Protein AF-A0AAV6HA38-F1 (afdb_monomer)

Mean predicted aligned error: 6.04 Å

Structure (mmCIF, N/CA/C/O backbone):
data_AF-A0AAV6HA38-F1
#
_entry.id   AF-A0AAV6HA38-F1
#
loop_
_atom_site.group_PDB
_atom_site.id
_atom_site.type_symbol
_atom_site.label_atom_id
_atom_site.label_alt_id
_atom_site.label_comp_id
_atom_site.label_asym_id
_atom_site.label_entity_id
_atom_site.label_seq_id
_atom_site.pdbx_PDB_ins_code
_atom_site.Cartn_x
_atom_site.Cartn_y
_atom_site.Cartn_z
_atom_site.occupancy
_atom_site.B_iso_or_equiv
_atom_site.auth_seq_id
_atom_site.auth_comp_id
_atom_site.auth_asym_id
_atom_site.auth_atom_id
_atom_site.pdbx_PDB_model_num
ATOM 1 N N . MET A 1 1 ? -2.523 8.060 9.019 1.00 74.12 1 MET A N 1
ATOM 2 C CA . MET A 1 1 ? -1.435 7.057 8.966 1.00 74.12 1 MET A CA 1
ATOM 3 C C . MET A 1 1 ? -0.569 7.342 7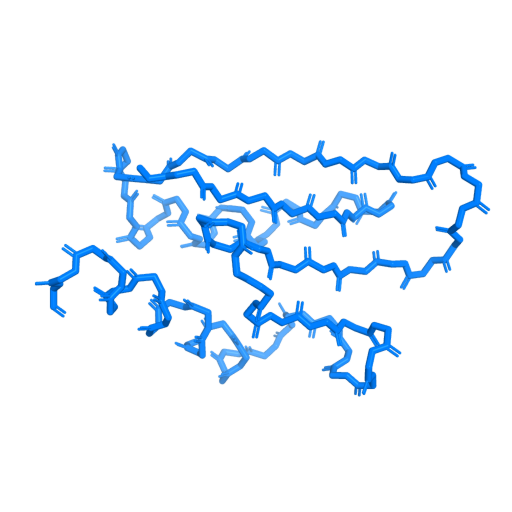.751 1.00 74.12 1 MET A C 1
ATOM 5 O O . MET A 1 1 ? -1.133 7.649 6.707 1.00 74.12 1 MET A O 1
ATOM 9 N N . LEU A 1 2 ? 0.764 7.319 7.886 1.00 74.56 2 LEU A N 1
ATOM 10 C CA . LEU A 1 2 ? 1.660 7.676 6.779 1.00 74.56 2 LEU A CA 1
ATOM 11 C C . LEU A 1 2 ? 1.906 6.468 5.876 1.00 74.56 2 LEU A C 1
ATOM 13 O O . LEU A 1 2 ? 2.341 5.407 6.330 1.00 74.56 2 LEU A O 1
ATOM 17 N N . PHE A 1 3 ? 1.629 6.662 4.596 1.00 81.25 3 PHE A N 1
ATOM 18 C CA . PHE A 1 3 ? 1.739 5.654 3.567 1.00 81.25 3 PHE A CA 1
ATOM 19 C C . PHE A 1 3 ? 2.662 6.189 2.470 1.00 81.25 3 PHE A C 1
ATOM 21 O O . PHE A 1 3 ? 2.365 7.191 1.817 1.00 81.25 3 PHE A O 1
ATOM 28 N N . THR A 1 4 ? 3.801 5.538 2.272 1.00 82.88 4 THR A N 1
ATOM 29 C CA . THR A 1 4 ? 4.824 5.993 1.330 1.00 82.88 4 THR A CA 1
ATOM 30 C C . THR A 1 4 ? 4.871 5.044 0.150 1.00 82.88 4 THR A C 1
ATOM 32 O O . THR A 1 4 ? 5.094 3.845 0.299 1.00 82.88 4 THR A O 1
ATOM 35 N N . VAL A 1 5 ? 4.649 5.587 -1.044 1.00 78.81 5 VAL A N 1
ATOM 36 C CA . VAL A 1 5 ? 4.813 4.857 -2.299 1.00 78.81 5 VAL A CA 1
ATOM 37 C C . VAL A 1 5 ? 6.071 5.365 -2.981 1.00 78.81 5 VAL A C 1
ATOM 39 O O . VAL A 1 5 ? 6.137 6.521 -3.394 1.00 78.81 5 VAL A O 1
ATOM 42 N N . VAL A 1 6 ? 7.064 4.496 -3.118 1.00 77.31 6 VAL A N 1
ATOM 43 C CA . VAL A 1 6 ? 8.270 4.774 -3.897 1.00 77.31 6 VAL A CA 1
ATOM 44 C C . VAL A 1 6 ? 8.026 4.266 -5.311 1.00 77.31 6 VAL A C 1
ATOM 46 O O . VAL A 1 6 ? 8.049 3.060 -5.547 1.00 77.31 6 VAL A O 1
ATOM 49 N N . ASP A 1 7 ? 7.737 5.171 -6.240 1.00 73.12 7 ASP A N 1
ATOM 50 C CA . ASP A 1 7 ? 7.340 4.851 -7.613 1.00 73.12 7 ASP A CA 1
ATOM 51 C C . ASP A 1 7 ? 7.949 5.855 -8.599 1.00 73.12 7 ASP A C 1
ATOM 53 O O . ASP A 1 7 ? 7.778 7.067 -8.467 1.00 73.12 7 ASP A O 1
ATOM 57 N N . GLU A 1 8 ? 8.661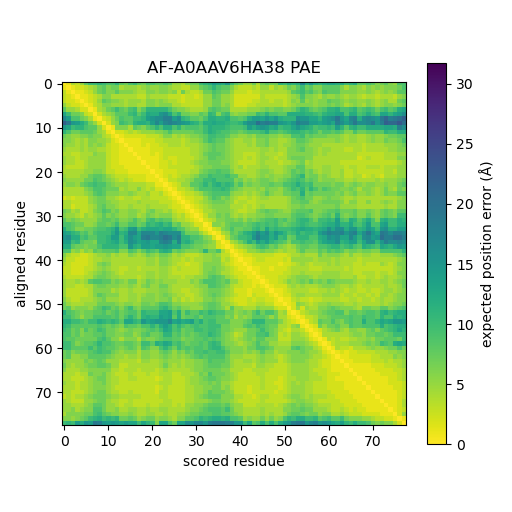 5.347 -9.606 1.00 65.06 8 GLU A N 1
ATOM 58 C CA . GLU A 1 8 ? 9.246 6.163 -10.683 1.00 65.06 8 GLU A CA 1
ATOM 59 C C . GLU A 1 8 ? 8.187 6.620 -11.705 1.00 65.06 8 GLU A C 1
ATOM 61 O O . GLU A 1 8 ? 8.373 7.616 -12.405 1.00 65.06 8 GLU A O 1
ATOM 66 N N . GLY A 1 9 ? 7.060 5.912 -11.804 1.00 54.53 9 GLY A N 1
ATOM 67 C CA . GLY A 1 9 ? 6.065 6.126 -12.844 1.00 54.53 9 GLY A CA 1
ATOM 68 C C . GLY A 1 9 ? 4.688 6.226 -12.240 1.00 54.53 9 GLY A C 1
ATOM 69 O O . GLY A 1 9 ? 3.996 5.216 -12.181 1.00 54.53 9 GLY A O 1
ATOM 70 N N . THR A 1 10 ? 4.327 7.453 -11.843 1.00 51.47 10 THR A N 1
ATOM 71 C CA . THR A 1 10 ? 3.076 7.844 -11.181 1.00 51.47 10 THR A CA 1
ATOM 72 C C . THR A 1 10 ? 1.987 6.812 -11.441 1.00 51.47 10 THR A C 1
ATOM 74 O O . THR A 1 10 ? 1.436 6.750 -12.539 1.00 51.47 10 THR A O 1
ATOM 77 N N . SER A 1 11 ? 1.715 5.970 -10.450 1.00 63.12 11 SER A N 1
ATOM 78 C CA . SER A 1 11 ? 0.631 4.992 -10.470 1.00 63.12 11 SER A CA 1
ATOM 79 C C . SER A 1 11 ? -0.602 5.610 -9.792 1.00 63.12 11 SER A C 1
ATOM 81 O O . SER A 1 11 ? -0.960 5.197 -8.686 1.00 63.12 11 SER A O 1
ATOM 83 N N . PRO A 1 12 ? -1.271 6.625 -10.392 1.00 67.88 12 PRO A N 1
ATOM 84 C CA . PRO A 1 12 ? -2.323 7.391 -9.725 1.00 67.88 12 PRO A CA 1
ATOM 85 C C . PRO A 1 12 ? -3.485 6.496 -9.311 1.00 67.88 12 PRO A C 1
ATOM 87 O O . PRO A 1 12 ? -4.089 6.721 -8.273 1.00 67.88 12 PRO A O 1
ATOM 90 N N . ARG A 1 13 ? -3.742 5.428 -10.076 1.00 75.88 13 ARG A N 1
ATOM 91 C CA . ARG A 1 13 ? -4.807 4.462 -9.794 1.00 75.88 13 ARG A CA 1
ATOM 92 C C . ARG A 1 13 ? -4.663 3.824 -8.417 1.00 75.88 13 ARG A C 1
ATOM 94 O O . ARG A 1 13 ? -5.662 3.652 -7.736 1.00 75.88 13 ARG A O 1
ATOM 101 N N . PHE A 1 14 ? -3.436 3.495 -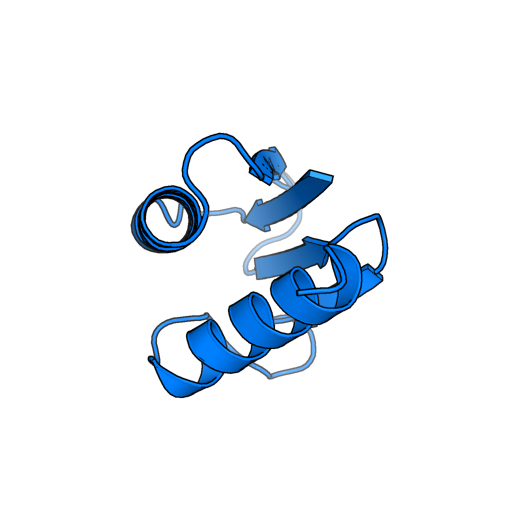8.013 1.00 78.50 14 PHE A N 1
ATOM 102 C CA . PHE A 1 14 ? -3.177 2.868 -6.722 1.00 78.50 14 PHE A CA 1
ATOM 103 C C . PHE A 1 14 ? -3.461 3.834 -5.573 1.00 78.50 14 PHE A C 1
ATOM 105 O O . PHE A 1 14 ? -4.174 3.482 -4.639 1.00 78.50 14 PHE A O 1
ATOM 112 N N . LYS A 1 15 ? -2.983 5.081 -5.692 1.00 78.44 15 LYS A N 1
ATOM 113 C CA . LYS A 1 15 ? -3.274 6.126 -4.707 1.00 78.44 15 LYS A CA 1
ATOM 114 C C . LYS A 1 15 ? -4.778 6.372 -4.582 1.00 78.44 15 LYS A C 1
ATOM 116 O O . LYS A 1 15 ? -5.294 6.363 -3.476 1.00 78.44 15 LYS A O 1
ATOM 121 N N . THR A 1 16 ? -5.482 6.512 -5.708 1.00 83.56 16 THR A N 1
ATOM 122 C CA . THR A 1 16 ? -6.933 6.744 -5.716 1.00 83.56 16 THR A CA 1
ATOM 123 C C . THR A 1 16 ? -7.714 5.597 -5.075 1.00 83.56 16 THR A C 1
ATOM 125 O O . THR A 1 16 ? -8.643 5.866 -4.333 1.00 83.56 16 THR A O 1
ATOM 128 N N . LEU A 1 17 ? -7.342 4.335 -5.319 1.00 84.19 17 LEU A N 1
ATOM 129 C CA . LEU A 1 17 ? -8.020 3.176 -4.718 1.00 84.19 17 LEU A CA 1
ATOM 130 C C . LEU A 1 17 ? -7.879 3.142 -3.190 1.00 84.19 17 LEU A C 1
ATOM 132 O O . LEU A 1 17 ? -8.850 2.874 -2.495 1.00 84.19 17 LEU A O 1
ATOM 136 N N . LEU A 1 18 ? -6.690 3.453 -2.671 1.00 82.44 18 LEU A N 1
ATOM 137 C CA . LEU A 1 18 ? -6.459 3.558 -1.227 1.00 82.44 18 LEU A CA 1
ATOM 138 C C . LEU A 1 18 ? -7.192 4.746 -0.603 1.00 82.44 18 LEU A C 1
ATOM 140 O O . LEU A 1 18 ? -7.707 4.627 0.502 1.00 82.44 18 LEU A O 1
ATOM 1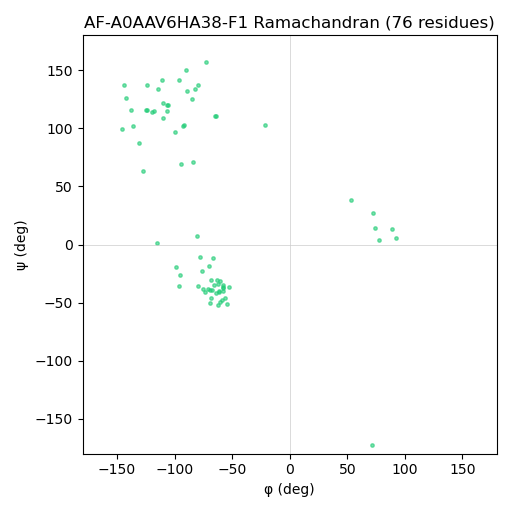44 N N . GLU A 1 19 ? -7.238 5.880 -1.297 1.00 84.31 19 GLU A N 1
ATOM 145 C CA . GLU A 1 19 ? -7.960 7.067 -0.832 1.00 84.31 19 GLU A CA 1
ATOM 146 C C . GLU A 1 19 ? -9.488 6.850 -0.837 1.00 84.31 19 GLU A C 1
ATOM 148 O O . GLU A 1 19 ? -10.178 7.402 0.014 1.00 84.31 19 GLU A O 1
ATOM 153 N N . ASP A 1 20 ? -10.007 6.014 -1.747 1.00 86.62 20 ASP A N 1
ATOM 154 C CA . ASP A 1 20 ? -11.422 5.613 -1.814 1.00 86.62 20 ASP A CA 1
ATOM 155 C C . ASP A 1 20 ? -11.806 4.629 -0.691 1.00 86.62 20 ASP A C 1
ATOM 157 O O . ASP A 1 20 ? -12.854 4.787 -0.068 1.00 86.62 20 ASP A O 1
ATOM 161 N N . GLU A 1 21 ? -10.932 3.664 -0.377 1.00 86.12 21 GLU A N 1
ATOM 162 C CA . GLU A 1 21 ? -11.110 2.728 0.749 1.00 86.12 21 GLU A CA 1
ATOM 163 C C . GLU A 1 21 ? -10.932 3.401 2.120 1.00 86.12 21 GLU A C 1
ATOM 165 O O . GLU A 1 21 ? -11.659 3.102 3.068 1.00 86.12 21 GLU A O 1
ATOM 170 N N . PHE A 1 22 ? -9.980 4.332 2.237 1.00 86.06 22 PHE A N 1
ATOM 171 C CA . PHE A 1 22 ? -9.606 4.983 3.498 1.00 86.06 22 PHE A CA 1
ATOM 172 C C . PHE A 1 22 ? -9.635 6.517 3.397 1.00 86.06 22 PHE A C 1
ATOM 174 O O . PHE A 1 22 ? -8.601 7.180 3.578 1.00 86.06 22 PHE A O 1
ATOM 181 N N . PRO A 1 23 ? -10.809 7.120 3.138 1.00 84.19 23 PRO A N 1
ATOM 182 C CA . PRO A 1 23 ? -10.926 8.552 2.903 1.00 84.19 23 PRO A CA 1
ATOM 183 C C . PRO A 1 23 ? -10.555 9.353 4.156 1.00 84.19 23 PRO A C 1
ATOM 185 O O . PRO A 1 23 ? -11.270 9.357 5.158 1.00 84.19 23 PRO A O 1
ATOM 188 N N . GLY A 1 24 ? -9.423 10.060 4.094 1.00 83.12 24 GLY A N 1
ATOM 189 C CA . GLY A 1 24 ? -8.918 10.906 5.182 1.00 83.12 24 GLY A CA 1
ATOM 190 C C . GLY A 1 24 ? -8.235 10.159 6.335 1.00 83.12 24 GLY A C 1
ATOM 191 O O . GLY A 1 24 ? -7.831 10.793 7.309 1.00 83.12 24 GLY A O 1
ATOM 192 N N . GLU A 1 25 ? -8.074 8.836 6.240 1.00 83.00 25 GLU A N 1
ATOM 193 C CA . GLU A 1 25 ? -7.356 8.029 7.240 1.00 83.00 25 GLU A CA 1
ATOM 194 C C . GLU A 1 25 ? -5.881 7.792 6.859 1.00 83.00 25 GLU A C 1
ATOM 196 O O . GLU A 1 25 ? -5.013 7.629 7.732 1.00 83.00 25 GLU A O 1
ATOM 201 N N . LEU A 1 26 ? -5.578 7.831 5.559 1.00 81.81 26 LEU A N 1
ATOM 202 C CA . LEU A 1 26 ? -4.244 7.641 4.993 1.00 81.81 26 LEU A CA 1
ATOM 203 C C . LEU A 1 26 ? -3.681 8.928 4.395 1.00 81.81 26 LEU A C 1
ATOM 205 O O . LEU A 1 26 ? -4.391 9.680 3.736 1.00 81.81 26 LEU A O 1
ATOM 209 N N . ASP A 1 27 ? -2.380 9.135 4.581 1.00 82.75 27 ASP A N 1
ATOM 210 C CA . ASP A 1 27 ? -1.611 10.180 3.906 1.00 82.75 27 ASP A CA 1
ATOM 211 C C . ASP A 1 27 ? -0.663 9.517 2.902 1.00 82.75 27 ASP A C 1
ATOM 213 O O . ASP A 1 27 ? 0.265 8.807 3.298 1.00 82.75 27 ASP A O 1
ATOM 217 N N . ILE A 1 28 ? -0.949 9.673 1.604 1.00 82.00 28 ILE A N 1
ATOM 218 C CA . ILE A 1 28 ? -0.274 8.932 0.530 1.00 82.00 28 ILE A CA 1
ATOM 219 C C . ILE A 1 28 ? 0.810 9.793 -0.126 1.00 82.00 28 ILE A C 1
ATOM 221 O O . ILE A 1 28 ? 0.575 10.540 -1.084 1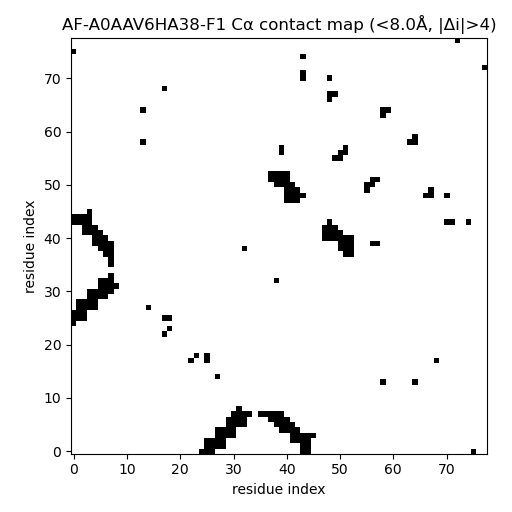.00 82.00 28 ILE A O 1
ATOM 225 N N . THR A 1 29 ? 2.049 9.611 0.311 1.00 80.88 29 THR A N 1
ATOM 226 C CA . THR A 1 29 ? 3.214 10.304 -0.251 1.00 80.88 29 THR A CA 1
ATOM 227 C C . THR A 1 29 ? 3.837 9.505 -1.398 1.00 80.88 29 THR A C 1
ATOM 229 O O . THR A 1 29 ? 3.665 8.293 -1.512 1.00 80.88 29 THR A O 1
ATOM 232 N N . GLY A 1 30 ? 4.444 10.203 -2.362 1.00 76.88 30 GLY A N 1
ATOM 233 C CA . GLY A 1 30 ? 5.085 9.593 -3.529 1.00 76.88 30 GLY A CA 1
ATOM 234 C C . GLY A 1 30 ? 6.533 10.042 -3.639 1.00 76.88 30 GLY A C 1
ATOM 235 O O . GLY A 1 30 ? 6.754 11.228 -3.870 1.00 76.88 30 GLY A O 1
ATOM 236 N N . GLU A 1 31 ? 7.488 9.125 -3.509 1.00 77.69 31 GLU A N 1
ATOM 237 C CA . GLU A 1 31 ? 8.904 9.403 -3.768 1.00 77.69 31 GLU A CA 1
ATOM 238 C C . GLU A 1 31 ? 9.337 8.767 -5.089 1.00 77.69 31 GLU A C 1
ATOM 240 O O . GLU A 1 31 ? 9.264 7.555 -5.275 1.00 77.69 31 GLU A O 1
ATOM 245 N N . GLY A 1 32 ? 9.801 9.598 -6.021 1.00 72.69 32 GLY A N 1
ATOM 246 C CA . GLY A 1 32 ? 10.454 9.123 -7.236 1.00 72.69 32 GLY A CA 1
ATOM 247 C C . GLY A 1 32 ? 11.951 8.969 -6.995 1.00 72.69 32 GLY A C 1
ATOM 248 O O . GLY A 1 32 ? 12.588 9.891 -6.487 1.00 72.69 32 GLY A O 1
ATOM 249 N N . THR A 1 33 ? 12.534 7.838 -7.386 1.00 65.94 33 THR A N 1
ATOM 250 C CA . THR A 1 33 ? 13.986 7.626 -7.349 1.00 65.94 33 THR A CA 1
ATOM 251 C C . THR A 1 33 ? 14.603 8.017 -8.699 1.00 65.94 33 THR A C 1
ATOM 253 O O . THR A 1 33 ? 14.550 7.244 -9.650 1.00 65.94 33 THR A O 1
ATOM 256 N N . PRO A 1 34 ? 15.238 9.202 -8.829 1.00 65.31 34 PRO A N 1
ATOM 257 C CA . PRO A 1 34 ? 15.697 9.719 -10.127 1.00 65.31 34 PRO A CA 1
ATOM 258 C C . PRO A 1 34 ? 16.824 8.900 -10.779 1.00 65.31 34 PRO A C 1
ATOM 260 O O . PRO A 1 34 ? 17.167 9.127 -11.935 1.00 65.31 34 PRO A O 1
ATOM 263 N N . THR A 1 35 ? 17.443 7.978 -10.040 1.00 65.12 35 THR A N 1
ATOM 264 C CA . THR A 1 35 ? 18.605 7.185 -10.472 1.00 65.12 35 THR A CA 1
ATOM 265 C C . THR A 1 35 ? 18.319 5.688 -10.571 1.00 65.12 35 THR A C 1
ATOM 267 O O . THR A 1 35 ? 19.232 4.913 -10.858 1.00 65.12 35 THR A O 1
ATOM 270 N N . SER A 1 36 ? 17.088 5.248 -10.304 1.00 59.59 36 SER A N 1
ATOM 271 C CA . SER A 1 36 ? 16.766 3.833 -10.140 1.00 59.59 36 SER A CA 1
ATOM 272 C C . SER A 1 36 ? 15.479 3.482 -10.875 1.00 59.59 36 SER A C 1
ATOM 274 O O . SER A 1 36 ? 14.381 3.728 -10.391 1.00 59.59 36 SER A O 1
ATOM 276 N N . THR A 1 37 ? 15.640 2.852 -12.039 1.00 64.19 37 THR A N 1
ATOM 277 C CA . THR A 1 37 ? 14.523 2.492 -12.911 1.00 64.19 37 THR A CA 1
ATOM 278 C C . THR A 1 37 ? 13.810 1.228 -12.454 1.00 64.19 37 THR A C 1
ATOM 280 O O . THR A 1 37 ? 14.427 0.236 -12.059 1.00 64.19 37 THR A O 1
ATOM 283 N N . GLY A 1 38 ? 12.475 1.264 -12.501 1.00 66.88 38 GLY A N 1
ATOM 284 C CA . GLY A 1 38 ? 11.620 0.098 -12.257 1.00 66.88 38 GLY A CA 1
ATOM 285 C C . GLY A 1 38 ? 11.194 -0.157 -10.807 1.00 66.88 38 GLY A C 1
ATOM 286 O O . GLY A 1 38 ? 10.652 -1.235 -10.545 1.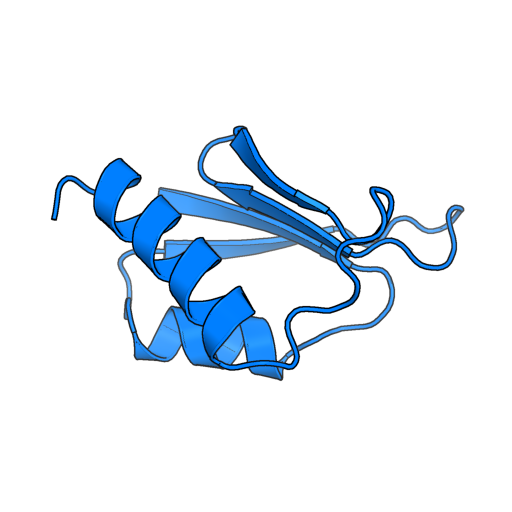00 66.88 38 GLY A O 1
ATOM 287 N N . TYR A 1 39 ? 11.369 0.801 -9.896 1.00 75.88 39 TYR A N 1
ATOM 288 C CA . TYR A 1 39 ? 10.990 0.663 -8.488 1.00 75.88 39 TYR A CA 1
ATOM 289 C C . TYR A 1 39 ? 9.502 0.938 -8.283 1.00 75.88 39 TYR A C 1
ATOM 291 O O . TYR A 1 39 ? 8.955 1.890 -8.829 1.00 75.88 39 TYR A O 1
ATOM 299 N N . PHE A 1 40 ? 8.866 0.053 -7.521 1.00 82.00 40 PHE A N 1
ATOM 300 C CA . PHE A 1 40 ? 7.529 0.247 -6.979 1.00 82.00 40 PHE A CA 1
ATOM 301 C C . PHE A 1 40 ? 7.505 -0.430 -5.614 1.00 82.00 40 PHE A C 1
ATOM 303 O O . PHE A 1 40 ? 7.438 -1.660 -5.523 1.00 82.00 40 PHE A O 1
ATOM 310 N N . GLU A 1 41 ? 7.659 0.363 -4.565 1.00 84.25 41 GLU A N 1
ATOM 311 C CA . GLU A 1 41 ? 7.679 -0.111 -3.187 1.00 84.25 41 GLU A CA 1
ATOM 312 C C . GLU A 1 41 ? 6.611 0.615 -2.389 1.00 84.25 41 GLU A C 1
ATOM 314 O O . GLU A 1 41 ? 6.378 1.811 -2.552 1.00 84.25 41 GLU A O 1
ATOM 319 N N . VAL A 1 42 ? 5.917 -0.154 -1.567 1.00 83.69 42 VAL A N 1
ATOM 320 C CA . VAL A 1 42 ? 4.799 0.304 -0.766 1.00 83.69 42 VAL A CA 1
ATOM 321 C C . VAL A 1 42 ? 5.182 0.114 0.684 1.00 83.69 42 VAL A C 1
ATOM 323 O O . VAL A 1 42 ? 5.348 -1.020 1.143 1.00 83.69 42 VAL A O 1
ATOM 326 N N . GLU A 1 43 ? 5.298 1.223 1.397 1.00 85.75 43 GLU A N 1
ATOM 327 C CA . GLU A 1 43 ? 5.583 1.253 2.820 1.00 85.75 43 GLU A CA 1
ATOM 328 C C . GLU A 1 43 ? 4.408 1.829 3.603 1.00 85.75 43 GLU A C 1
ATOM 330 O O . GLU A 1 43 ? 3.856 2.876 3.270 1.00 85.75 43 GLU A O 1
ATOM 335 N N . VAL A 1 44 ? 4.053 1.143 4.684 1.00 85.81 44 VAL A N 1
ATOM 336 C CA . VAL A 1 44 ? 2.998 1.545 5.616 1.00 85.81 44 VAL A CA 1
ATOM 337 C C . VAL A 1 44 ? 3.645 1.723 6.970 1.00 85.81 44 VAL A C 1
ATOM 339 O O . VAL A 1 44 ? 4.166 0.759 7.525 1.00 85.81 44 VAL A O 1
ATOM 342 N N . GLU A 1 45 ? 3.681 2.955 7.474 1.00 84.12 45 GLU A N 1
ATOM 343 C CA . GLU A 1 45 ? 4.360 3.292 8.737 1.00 84.12 45 GLU A CA 1
ATOM 344 C C . GLU A 1 45 ? 5.832 2.827 8.791 1.00 84.12 45 GLU A C 1
ATOM 346 O O . GLU A 1 45 ? 6.317 2.348 9.815 1.00 84.12 45 GLU A O 1
ATOM 351 N N . GLY A 1 46 ? 6.551 2.925 7.665 1.00 80.81 46 GLY A N 1
ATOM 352 C CA . GLY A 1 46 ? 7.944 2.463 7.547 1.00 80.81 46 GLY A CA 1
ATOM 353 C C . GLY A 1 46 ? 8.099 0.939 7.485 1.00 80.81 46 GLY A C 1
ATOM 354 O O . GLY A 1 46 ? 9.190 0.403 7.687 1.00 80.81 46 GLY A O 1
ATOM 355 N N . LYS A 1 47 ? 7.001 0.213 7.249 1.00 85.38 47 LYS A N 1
ATOM 356 C CA . LYS A 1 47 ? 7.005 -1.227 7.009 1.00 85.38 47 LYS A CA 1
ATOM 357 C C . LYS A 1 47 ? 6.750 -1.505 5.539 1.00 85.38 47 LYS A C 1
ATOM 359 O O . LYS A 1 47 ? 5.680 -1.196 5.027 1.00 85.38 47 LYS A O 1
ATOM 364 N N . LEU A 1 48 ? 7.701 -2.164 4.887 1.00 86.19 48 LEU A N 1
ATOM 365 C CA . LEU A 1 48 ? 7.558 -2.628 3.510 1.00 86.19 48 LEU A CA 1
ATOM 366 C C . LEU A 1 48 ? 6.436 -3.674 3.417 1.00 86.19 48 LEU A C 1
ATOM 368 O O . LEU A 1 48 ? 6.559 -4.787 3.934 1.00 86.19 48 LEU A O 1
ATOM 372 N N . VAL A 1 49 ? 5.331 -3.300 2.778 1.00 85.88 49 VAL A N 1
ATOM 373 C CA . VAL A 1 49 ? 4.149 -4.152 2.580 1.00 85.88 49 VAL A CA 1
ATOM 374 C C . VAL A 1 49 ? 4.177 -4.831 1.217 1.00 85.88 49 VAL A C 1
ATOM 376 O O . VAL A 1 49 ? 3.768 -5.989 1.103 1.00 85.88 49 VAL A O 1
ATOM 379 N N . HIS A 1 50 ? 4.686 -4.135 0.199 1.00 85.12 50 HIS A N 1
ATOM 380 C CA . HIS A 1 50 ? 4.820 -4.668 -1.154 1.00 85.12 50 HIS A CA 1
ATOM 381 C C . HIS A 1 50 ? 6.092 -4.137 -1.807 1.00 85.12 50 HIS A C 1
ATOM 383 O O . HIS A 1 50 ? 6.391 -2.949 -1.700 1.00 85.12 50 HIS A O 1
ATOM 389 N N . SER A 1 51 ? 6.831 -4.997 -2.509 1.00 84.81 51 SER A N 1
ATOM 390 C CA . SER A 1 51 ? 8.003 -4.570 -3.279 1.00 84.81 51 SER A CA 1
ATOM 391 C C . SER A 1 51 ? 8.064 -5.257 -4.631 1.00 84.81 51 SER A C 1
ATOM 393 O O . SER A 1 51 ? 8.295 -6.463 -4.762 1.00 84.81 51 SER A O 1
ATOM 395 N N . LYS A 1 52 ? 7.948 -4.449 -5.682 1.00 80.62 52 LYS A N 1
ATOM 396 C CA . LYS A 1 52 ? 8.163 -4.891 -7.058 1.00 80.62 52 LYS A CA 1
ATOM 397 C C . LYS A 1 52 ? 9.590 -5.373 -7.283 1.00 80.62 52 LYS A C 1
ATOM 399 O O . LYS A 1 52 ? 9.795 -6.321 -8.038 1.00 80.62 52 LYS A O 1
ATOM 404 N N . LYS A 1 53 ? 10.569 -4.760 -6.610 1.00 71.94 53 LYS A N 1
ATOM 405 C CA . LYS A 1 53 ? 11.982 -5.146 -6.711 1.00 71.94 53 LYS A CA 1
ATOM 406 C C . LYS A 1 53 ? 12.217 -6.571 -6.210 1.00 71.94 53 LYS A C 1
ATOM 408 O O . LYS A 1 53 ? 13.071 -7.271 -6.745 1.00 71.94 53 LYS A O 1
ATOM 413 N N . ASN A 1 54 ? 11.413 -7.019 -5.248 1.00 70.25 54 ASN A N 1
ATOM 414 C CA . ASN A 1 54 ? 11.462 -8.378 -4.720 1.00 70.25 54 ASN A CA 1
ATOM 415 C C . ASN A 1 54 ? 10.731 -9.412 -5.605 1.00 70.25 54 ASN A C 1
ATOM 417 O O . ASN A 1 54 ? 10.568 -10.564 -5.209 1.00 70.25 54 ASN A O 1
ATOM 421 N N . GLY A 1 55 ? 10.283 -9.010 -6.801 1.00 72.56 55 GLY A N 1
ATOM 422 C CA . GLY A 1 55 ? 9.599 -9.871 -7.763 1.00 72.56 55 GLY A CA 1
ATOM 423 C C . GLY A 1 55 ? 8.073 -9.875 -7.652 1.00 72.56 55 GLY A C 1
ATOM 424 O O . GLY A 1 55 ? 7.430 -10.631 -8.374 1.00 72.56 55 GLY A O 1
ATOM 425 N N . GLU A 1 56 ? 7.467 -9.036 -6.801 1.00 72.75 56 GLU A N 1
ATOM 426 C CA . GLU A 1 56 ? 6.002 -9.013 -6.645 1.00 72.75 56 GLU A CA 1
ATOM 427 C C . GLU A 1 56 ? 5.263 -8.275 -7.776 1.00 72.75 56 GLU A C 1
ATOM 429 O O . GLU A 1 56 ? 4.040 -8.382 -7.893 1.00 72.75 56 GLU A O 1
ATOM 434 N N . GLY A 1 57 ? 5.985 -7.552 -8.638 1.00 75.81 57 GLY A N 1
ATOM 435 C CA . GLY A 1 57 ? 5.380 -6.772 -9.718 1.00 75.81 57 GLY A CA 1
ATOM 436 C C . GLY A 1 57 ? 4.635 -5.528 -9.220 1.00 75.81 57 GLY A C 1
ATOM 437 O O . GLY A 1 57 ? 4.702 -5.162 -8.045 1.00 75.81 57 GLY A O 1
ATOM 438 N N . PHE A 1 58 ? 3.937 -4.856 -10.131 1.00 71.94 58 PHE A N 1
ATOM 439 C CA . PHE A 1 58 ? 3.053 -3.743 -9.788 1.00 71.94 58 PHE A CA 1
ATOM 440 C C . PHE A 1 58 ? 1.772 -4.250 -9.103 1.00 71.94 58 PHE A C 1
ATOM 442 O O . PHE A 1 58 ? 1.380 -5.413 -9.246 1.00 71.94 58 PHE A O 1
ATOM 449 N N . VAL A 1 59 ? 1.119 -3.372 -8.336 1.00 75.06 59 VAL A N 1
ATOM 450 C CA . VAL A 1 59 ? -0.186 -3.651 -7.718 1.00 75.06 59 VAL A CA 1
ATOM 451 C C . VAL A 1 59 ? -1.291 -3.360 -8.733 1.00 75.06 59 VAL A C 1
ATOM 453 O O . VAL A 1 59 ? -2.006 -2.366 -8.659 1.00 75.06 59 VAL A O 1
ATOM 456 N N . ASP A 1 60 ? -1.373 -4.224 -9.738 1.00 74.62 60 ASP A N 1
ATOM 457 C CA . ASP A 1 60 ? -2.369 -4.175 -10.816 1.00 74.62 60 ASP A CA 1
ATOM 458 C C . ASP A 1 60 ? -3.542 -5.140 -10.587 1.00 74.62 60 ASP A C 1
ATOM 460 O O . ASP A 1 60 ? -4.621 -4.949 -11.146 1.00 74.62 60 ASP A O 1
ATOM 464 N N . ASP A 1 61 ? -3.359 -6.142 -9.726 1.00 80.19 61 ASP A N 1
ATOM 465 C CA . ASP A 1 61 ? -4.396 -7.101 -9.356 1.00 80.19 61 ASP A CA 1
ATOM 466 C C . ASP A 1 61 ? -5.108 -6.706 -8.062 1.00 80.19 61 ASP A C 1
ATOM 468 O O . ASP A 1 61 ? -4.468 -6.349 -7.067 1.00 80.19 61 ASP A O 1
ATOM 472 N N . ALA A 1 62 ? -6.423 -6.932 -8.016 1.00 80.12 62 ALA A N 1
ATOM 473 C CA . ALA A 1 62 ? -7.227 -6.763 -6.804 1.00 80.12 62 ALA A CA 1
ATOM 474 C C . ALA A 1 62 ? -6.649 -7.537 -5.606 1.00 80.12 62 ALA A C 1
ATOM 476 O O . ALA A 1 62 ? -6.629 -7.031 -4.496 1.00 80.12 62 ALA A O 1
ATOM 477 N N . LYS A 1 63 ? -6.078 -8.729 -5.829 1.00 83.19 63 LYS A N 1
ATOM 478 C CA . LYS A 1 63 ? -5.460 -9.544 -4.769 1.00 83.19 63 LYS A CA 1
ATOM 479 C C . LYS A 1 63 ? -4.216 -8.897 -4.146 1.00 83.19 63 LYS A C 1
ATOM 481 O O . LYS A 1 63 ? -3.949 -9.082 -2.963 1.00 83.19 63 LYS A O 1
ATOM 486 N N . LYS A 1 64 ? -3.427 -8.177 -4.948 1.00 82.31 64 LYS A N 1
ATOM 487 C CA . LYS A 1 64 ? -2.255 -7.435 -4.462 1.00 82.31 64 LYS A CA 1
ATOM 488 C C . LYS A 1 64 ? -2.704 -6.174 -3.724 1.00 82.31 64 LYS A C 1
ATOM 490 O O . LYS A 1 64 ? -2.132 -5.853 -2.691 1.00 82.31 64 LYS A O 1
ATOM 495 N N . MET A 1 65 ? -3.753 -5.515 -4.224 1.00 82.69 65 MET A N 1
ATOM 496 C CA . MET A 1 65 ? -4.371 -4.372 -3.552 1.00 82.69 65 MET A CA 1
ATOM 497 C C . MET A 1 65 ? -4.90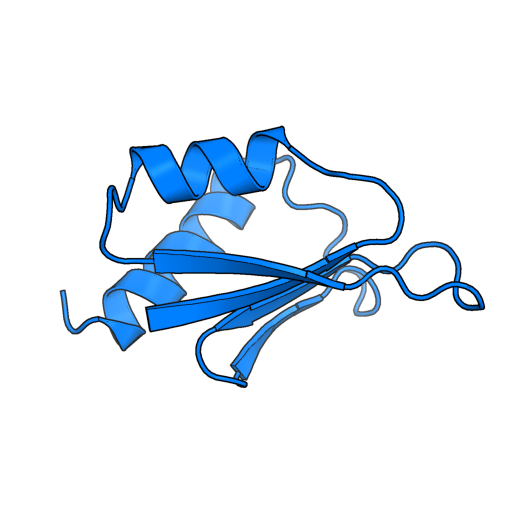7 -4.771 -2.176 1.00 82.69 65 MET A C 1
ATOM 499 O O . MET A 1 65 ? -4.552 -4.152 -1.184 1.00 82.69 65 MET A O 1
ATOM 503 N N . ASP A 1 66 ? -5.660 -5.864 -2.105 1.00 86.38 66 ASP A N 1
ATOM 504 C CA . ASP A 1 66 ? -6.236 -6.405 -0.872 1.00 86.38 66 ASP A CA 1
ATOM 505 C C . ASP A 1 66 ? -5.161 -6.719 0.179 1.00 86.38 66 ASP A C 1
ATOM 507 O O . ASP A 1 66 ? -5.323 -6.421 1.355 1.00 86.38 66 ASP A O 1
ATOM 511 N N . LYS A 1 67 ? -3.991 -7.215 -0.244 1.00 86.12 67 LYS A N 1
ATOM 512 C CA . LYS A 1 67 ? -2.840 -7.428 0.649 1.00 86.12 67 LYS A CA 1
ATOM 513 C C . LYS A 1 67 ? -2.341 -6.121 1.272 1.00 86.12 67 LYS A C 1
ATOM 515 O O . LYS A 1 67 ? -1.969 -6.108 2.446 1.00 86.12 67 LYS A O 1
ATOM 520 N N . VAL A 1 68 ? -2.314 -5.044 0.488 1.00 84.81 68 VAL A N 1
ATOM 521 C CA . VAL A 1 68 ? -1.938 -3.712 0.963 1.00 84.81 68 VAL A CA 1
ATOM 522 C C . VAL A 1 68 ? -3.003 -3.160 1.904 1.00 84.81 68 VAL A C 1
ATOM 524 O O . VAL A 1 68 ? -2.664 -2.760 3.013 1.00 84.81 68 VAL A O 1
ATOM 527 N N . VAL A 1 69 ? -4.268 -3.190 1.488 1.00 86.06 69 VAL A N 1
ATOM 528 C CA . VAL A 1 69 ? -5.431 -2.775 2.284 1.00 86.06 69 VAL A CA 1
ATOM 529 C C . VAL A 1 69 ? -5.449 -3.522 3.618 1.00 86.06 69 VAL A C 1
ATOM 531 O O . VAL A 1 69 ? -5.401 -2.893 4.661 1.00 86.06 69 VAL A O 1
ATOM 534 N N .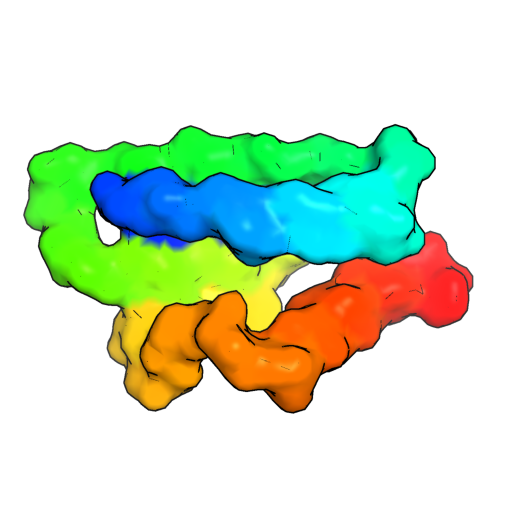 SER A 1 70 ? -5.341 -4.850 3.618 1.00 88.44 70 SER A N 1
ATOM 535 C CA . SER A 1 70 ? -5.263 -5.666 4.838 1.00 88.44 70 SER A CA 1
ATOM 536 C C . SER A 1 70 ? -4.094 -5.283 5.749 1.00 88.44 70 SER A C 1
ATOM 538 O O . SER A 1 70 ? -4.188 -5.375 6.975 1.00 88.44 70 SER A O 1
ATOM 540 N N . ALA A 1 71 ? -2.944 -4.913 5.177 1.00 86.50 71 ALA A N 1
ATOM 541 C CA . ALA A 1 71 ? -1.807 -4.456 5.968 1.00 86.50 71 ALA A CA 1
ATOM 542 C C . ALA A 1 71 ? -2.090 -3.091 6.599 1.00 86.50 71 ALA A C 1
ATOM 544 O O . ALA A 1 71 ? -1.739 -2.889 7.758 1.00 86.50 71 ALA A O 1
ATOM 545 N N . VAL A 1 72 ? -2.755 -2.204 5.860 1.00 84.56 72 VAL A N 1
ATOM 546 C CA . VAL A 1 72 ? -3.249 -0.917 6.345 1.00 84.56 72 VAL A CA 1
ATOM 547 C C . VAL A 1 72 ? -4.279 -1.099 7.450 1.00 84.56 72 VAL A C 1
ATOM 549 O O . VAL A 1 72 ? -4.084 -0.537 8.519 1.00 84.56 72 VAL A O 1
ATOM 552 N N . GLU A 1 73 ? -5.319 -1.910 7.249 1.00 87.56 73 GLU A N 1
ATOM 553 C CA . GLU A 1 73 ? -6.358 -2.187 8.249 1.00 87.56 73 GLU A CA 1
ATOM 554 C C . GLU A 1 73 ? -5.745 -2.715 9.542 1.00 87.56 73 GLU A C 1
ATOM 556 O O . GLU A 1 73 ? -6.012 -2.188 10.621 1.00 87.56 73 GLU A O 1
ATOM 561 N N . LYS A 1 74 ? -4.810 -3.669 9.431 1.00 86.62 74 LYS A N 1
ATOM 562 C CA . LYS A 1 74 ? -4.046 -4.173 10.581 1.00 86.62 74 LYS A CA 1
ATOM 563 C C . LYS A 1 74 ? -3.267 -3.089 11.310 1.00 86.62 74 LYS A C 1
ATOM 565 O O . LYS A 1 74 ? -3.082 -3.192 12.519 1.00 86.62 74 LYS A O 1
ATOM 570 N N . CYS A 1 75 ? -2.757 -2.106 10.581 1.00 83.56 75 CYS A N 1
ATOM 571 C CA . CYS A 1 75 ? -1.985 -1.008 11.141 1.00 83.56 75 CYS A CA 1
ATOM 572 C C . CYS A 1 75 ? -2.909 0.054 11.767 1.00 83.56 75 CYS A C 1
ATOM 574 O O . CYS A 1 75 ? -2.589 0.592 12.822 1.00 83.56 75 CYS A O 1
ATOM 576 N N . LEU A 1 76 ? -4.082 0.299 11.171 1.00 81.19 76 LEU A N 1
ATOM 577 C CA . LEU A 1 76 ? -5.162 1.116 11.736 1.00 81.19 76 LEU A CA 1
ATOM 578 C C . LEU A 1 76 ? -5.859 0.449 12.931 1.00 81.19 76 LEU A C 1
ATOM 580 O O . LEU A 1 76 ? -6.512 1.137 13.712 1.00 81.19 76 LEU A O 1
ATOM 584 N N . GLY A 1 77 ? -5.712 -0.867 13.092 1.00 77.38 77 GLY A N 1
ATOM 585 C CA . GLY A 1 77 ? -6.400 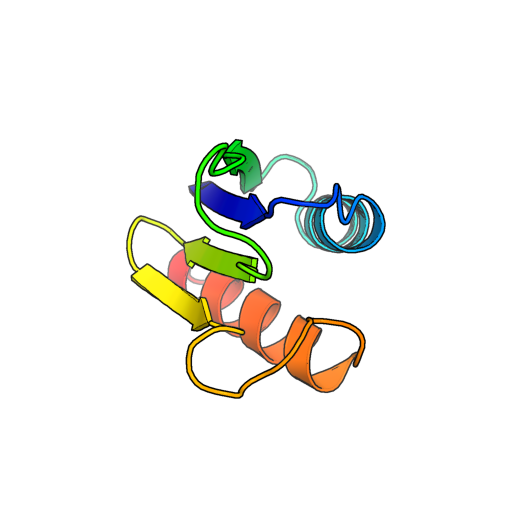-1.639 14.124 1.00 77.38 77 GLY A CA 1
ATOM 586 C C . GLY A 1 77 ? -7.896 -1.808 13.847 1.00 77.38 77 GLY A C 1
ATOM 587 O O . GLY A 1 77 ? -8.667 -1.925 14.802 1.00 77.38 77 GLY A O 1
ATOM 588 N N . LYS A 1 78 ? -8.289 -1.776 12.568 1.00 62.03 78 LYS A N 1
ATOM 589 C CA . LYS A 1 78 ? -9.638 -2.124 12.107 1.00 62.03 78 LYS A CA 1
ATOM 590 C C . LYS A 1 78 ? -9.785 -3.633 11.919 1.00 62.03 78 LYS A C 1
ATOM 592 O O . LYS A 1 78 ? -8.772 -4.298 11.599 1.00 62.03 78 LYS A O 1
#

Secondary structure (DSSP, 8-state):
-EEEEEESS--HHHHHHHHHHSTTT-EEEEE--TT-TT-EEEEETTEEEEEGGGTT--S-SHHHHHHHHHHHHHHHT-

Foldseek 3Di:
DEKEWEDQDDPVVLVVVVCVVQPPNYDYHYHYDPVDPDWTFIDDPNRTQDTVVVVRNDPPDPVSSVSNVVVNCVVVVD

Sequence (78 aa):
MLFTVVDEGTSPRFKTLLEDEFPGELDITGEGTPTSTGYFEVEVEGKLVHSKKNGEGFVDDAKKMDKVVSAVEKCLGK

InterPro domains:
  IPR011893 Selenoprotein, Rdx-type [PF10262] (14-68)
  IPR011893 Selenoprotein, Rdx-type [TIGR02174] (13-69)
  IPR036249 Thioredoxin-like superfamily [SSF52833] (14-72)
  IPR051441 Selenoprotein W and related [PTHR15124] (15-74)

Organism: NCBI:txid278164

pLDDT: mean 78.3, std 8.2, range [51.47, 88.44]

Nearest PDB structures (foldseek):
  2npb-assembly1_A  TM=8.323E-01  e=4.173E-08  Mus musculus
  2p0g-assembly1_B  TM=7.321E-01  e=3.011E-03  Vibrio cholerae
  2oka-assembly1_D  TM=7.403E-01  e=6.760E-03  Pseudomonas aeruginosa
  2fa8-assembly1_A  TM=6.693E-01  e=9.468E-03  Agrobacterium fabrum str. C58
  2b5e-assembly1_A  TM=4.261E-01  e=3.603E-01  Saccharomyces cerevisiae

Solvent-accessible surface area (backbone atoms only — not comparable to full-atom values): 4616 Å² total; per-residue (Å²): 85,55,30,43,34,36,37,63,68,84,60,62,66,56,56,52,53,51,43,69,77,34,70,87,55,58,44,82,46,76,46,62,52,97,87,49,87,81,45,41,34,35,26,52,77,87,38,81,73,45,40,23,79,80,70,66,48,75,76,81,46,69,72,53,44,48,55,48,50,52,52,48,34,60,72,74,69,103

Radius of gyration: 11.69 Å; Cα contacts (8 Å, |Δi|>4): 112; chains: 1; bounding box: 30×21×27 Å